Protein AF-A0A919W2H4-F1 (afdb_monomer_lite)

Secondary structure (DSSP, 8-state):
-PPP-------PPEE-S--TTHHHH-SS--GGGHHHHHHHHHHHHHS-SSEE-----B---TT-TTPPPPB-TTSPBPP--TTSSSB--GGGSHHHHHHHHHHHHTTT-----S---S---------PPPPPPPP-

Sequence (136 aa):
MTYSRRAVLAASDLVAFTVHDLKRDATTLRFLGGSRYTLANYFLLAYPYGQPLVYDGFVFPTANTGQSPPADAGGFVTDTNCTNGAWQCITQSTGVKGMVGWHNATAAVTTVSDFTATSSVTSRPSAAGPPRPPSR

Foldseek 3Di:
DDDDPDPPDDQQDEDEQDDLVRQLVVPGDDLVNPVVNLVVLLCLLQAQGGHYDDDWFFDDDNVCSVDDQPADPVRHHDDDDPPPRGISCSCVDPSSVVSNVVSVVCVVPRDDPPDDDPDDPPPPPDPPPPDDDDDD

Radius of gyration: 21.82 Å; chains: 1; bounding box: 72×53×56 Å

Organism: NCBI:txid571911

Structure (mmCIF, N/CA/C/O backbone):
data_AF-A0A919W2H4-F1
#
_entry.id   AF-A0A919W2H4-F1
#
loop_
_atom_site.group_PDB
_atom_site.id
_atom_site.type_symbol
_atom_site.label_atom_id
_atom_site.label_alt_id
_atom_site.label_comp_id
_atom_site.label_asym_id
_atom_site.label_entity_id
_atom_site.label_seq_id
_atom_site.pdbx_PDB_ins_code
_atom_site.Cartn_x
_atom_site.Cartn_y
_atom_site.Cartn_z
_atom_site.occupancy
_atom_site.B_iso_or_equiv
_atom_site.auth_seq_id
_atom_site.auth_comp_id
_atom_site.auth_asym_id
_atom_site.auth_atom_id
_atom_site.pdbx_PDB_model_num
ATOM 1 N N . MET A 1 1 ? -37.407 27.474 6.548 1.00 34.62 1 MET A N 1
ATOM 2 C CA . MET A 1 1 ? -36.459 27.058 5.492 1.00 34.62 1 MET A CA 1
ATOM 3 C C . MET A 1 1 ? -35.107 26.881 6.170 1.00 34.62 1 MET A C 1
ATOM 5 O O . MET A 1 1 ? -34.421 27.860 6.421 1.00 34.62 1 MET A O 1
ATOM 9 N N . THR A 1 2 ? -34.802 25.665 6.622 1.00 33.88 2 THR A N 1
ATOM 10 C CA . THR A 1 2 ? -33.631 25.384 7.471 1.00 33.88 2 THR A CA 1
ATOM 11 C C . THR A 1 2 ? -32.557 24.756 6.599 1.00 33.88 2 THR A C 1
ATOM 13 O O . THR A 1 2 ? -32.784 23.704 6.006 1.00 33.88 2 THR A O 1
ATOM 16 N N . TYR A 1 3 ? -31.414 25.424 6.466 1.00 31.61 3 TYR A N 1
ATOM 17 C CA . TYR A 1 3 ? -30.310 24.930 5.652 1.00 31.61 3 TYR A CA 1
ATOM 18 C C . TYR A 1 3 ? -29.635 23.762 6.378 1.00 31.61 3 TYR A C 1
ATOM 20 O O . TYR A 1 3 ? -29.102 23.920 7.478 1.00 31.61 3 TYR A O 1
ATOM 28 N N . SER A 1 4 ? -29.694 22.580 5.765 1.00 53.69 4 SER A N 1
ATOM 29 C CA . SER A 1 4 ? -28.982 21.387 6.209 1.00 53.69 4 SER A CA 1
ATOM 30 C C . SER A 1 4 ? -27.487 21.686 6.224 1.00 53.69 4 SER A C 1
ATOM 32 O O . SER A 1 4 ? -26.892 21.962 5.179 1.00 53.69 4 SER A O 1
ATOM 34 N N . ARG A 1 5 ? -26.864 21.638 7.406 1.00 50.03 5 ARG A N 1
ATOM 35 C CA . ARG A 1 5 ? -25.406 21.635 7.511 1.00 50.03 5 ARG A CA 1
ATOM 36 C C . ARG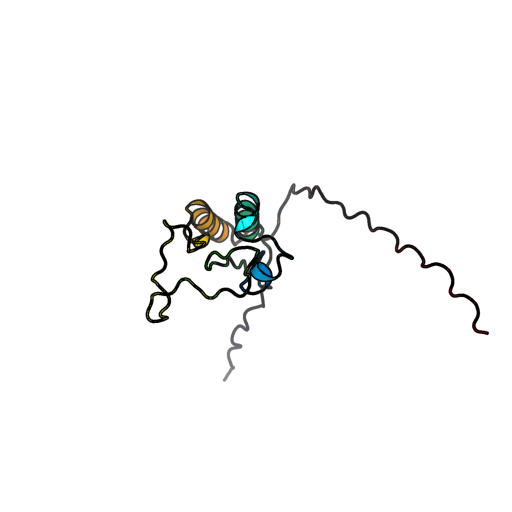 A 1 5 ? -24.919 20.374 6.808 1.00 50.03 5 ARG A C 1
ATOM 38 O O . ARG A 1 5 ? -25.097 19.270 7.311 1.00 50.03 5 ARG A O 1
ATOM 45 N N . ARG A 1 6 ? -24.341 20.548 5.617 1.00 51.19 6 ARG A N 1
ATOM 46 C CA . ARG A 1 6 ? -23.475 19.540 5.007 1.00 51.19 6 ARG A CA 1
ATOM 47 C C . ARG A 1 6 ? -22.472 19.123 6.074 1.00 51.19 6 ARG A C 1
ATOM 49 O O . ARG A 1 6 ? -21.797 19.983 6.637 1.00 51.19 6 ARG A O 1
ATOM 56 N N . ALA A 1 7 ? -22.421 17.827 6.357 1.00 38.38 7 ALA A N 1
ATOM 57 C CA . ALA A 1 7 ? -21.343 17.229 7.113 1.00 38.38 7 ALA A CA 1
ATOM 58 C C . ALA A 1 7 ? -20.029 17.619 6.425 1.00 38.38 7 ALA A C 1
ATOM 60 O O . ALA A 1 7 ? -19.693 17.107 5.360 1.00 38.38 7 ALA A O 1
ATOM 61 N N . VAL A 1 8 ? -19.321 18.589 7.000 1.00 38.25 8 VAL A N 1
ATOM 62 C CA . VAL A 1 8 ? -17.8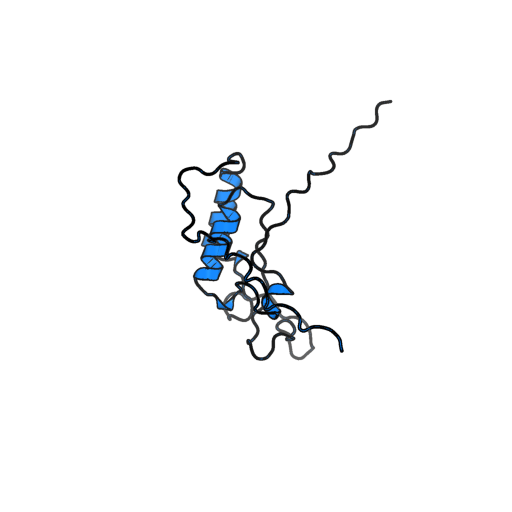88 18.708 6.776 1.00 38.25 8 VAL A CA 1
ATOM 63 C C . VAL A 1 8 ? -17.333 17.487 7.487 1.00 38.25 8 VAL A C 1
ATOM 65 O O . VAL A 1 8 ? -17.420 17.399 8.710 1.00 38.25 8 VAL A O 1
ATOM 68 N N . LEU A 1 9 ? -16.917 16.495 6.698 1.00 35.91 9 LEU A N 1
ATOM 69 C CA . LEU A 1 9 ? -16.203 15.317 7.174 1.00 35.91 9 LEU A CA 1
ATOM 70 C C . LEU A 1 9 ? -15.152 15.804 8.174 1.00 35.91 9 LEU A C 1
ATOM 72 O O . LEU A 1 9 ? -14.331 16.655 7.826 1.00 35.91 9 LEU A O 1
ATOM 76 N N . ALA A 1 10 ? -15.225 15.337 9.421 1.00 40.75 10 ALA A N 1
ATOM 77 C CA . ALA A 1 10 ? -14.136 15.553 10.358 1.00 40.75 10 ALA A CA 1
ATOM 78 C C . ALA A 1 10 ? -12.870 15.041 9.665 1.00 40.75 10 ALA A C 1
ATOM 80 O O . ALA A 1 10 ? -12.865 13.911 9.177 1.00 40.75 10 ALA A O 1
ATOM 81 N N . ALA 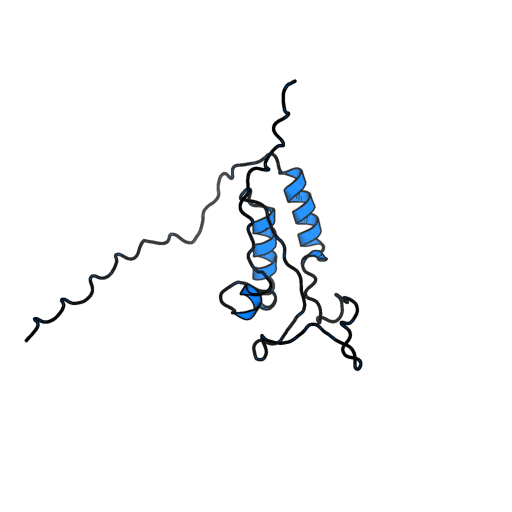A 1 11 ? -11.847 15.887 9.540 1.00 47.72 11 ALA A N 1
ATOM 82 C CA . ALA A 1 11 ? -10.569 15.453 9.011 1.00 47.72 11 ALA A CA 1
ATOM 83 C C . ALA A 1 11 ? -10.014 14.412 9.986 1.00 47.72 11 ALA A C 1
ATOM 85 O O . ALA A 1 11 ? -9.471 14.747 11.034 1.00 47.72 11 ALA A O 1
ATOM 86 N N . SER A 1 12 ? -10.218 13.135 9.688 1.00 62.75 12 SER A N 1
ATOM 87 C CA . SER A 1 12 ? -9.308 12.114 10.168 1.00 62.75 12 SER A CA 1
ATOM 88 C C . SER A 1 12 ? -7.976 12.431 9.500 1.00 62.75 12 SER A C 1
ATOM 90 O O . SER A 1 12 ? -7.909 12.458 8.271 1.00 62.75 12 SER A O 1
ATOM 92 N N . ASP A 1 13 ? -6.947 12.750 10.283 1.00 83.38 13 ASP A N 1
ATOM 93 C CA . ASP A 1 13 ? -5.609 12.979 9.739 1.00 83.38 13 ASP A CA 1
ATOM 94 C C . ASP A 1 13 ? -5.220 11.786 8.855 1.00 83.38 13 ASP A C 1
ATOM 96 O O . ASP A 1 13 ? -5.358 10.629 9.262 1.00 83.38 13 ASP A O 1
ATOM 100 N N . LEU A 1 14 ? -4.790 12.053 7.620 1.00 86.31 14 LEU A N 1
ATOM 101 C CA . LEU A 1 14 ? -4.321 11.018 6.703 1.00 86.31 14 LEU A CA 1
ATOM 102 C C . LEU A 1 14 ? -2.971 10.498 7.200 1.00 86.31 14 LEU A C 1
ATOM 104 O O . LEU A 1 14 ? -2.030 11.273 7.367 1.00 86.31 14 LEU A O 1
ATOM 108 N N . VAL A 1 15 ? -2.855 9.188 7.397 1.00 90.62 15 VAL A N 1
ATOM 109 C CA . VAL A 1 15 ? -1.644 8.558 7.932 1.00 90.62 15 VAL A CA 1
ATOM 110 C C . VAL A 1 15 ? -1.057 7.618 6.891 1.00 90.62 15 VAL A C 1
ATOM 112 O O . VAL A 1 15 ? -1.738 6.735 6.373 1.00 90.62 15 VAL A O 1
ATOM 115 N N . ALA A 1 16 ? 0.229 7.791 6.591 1.00 90.12 16 ALA A N 1
ATOM 116 C CA . ALA A 1 16 ? 0.965 6.952 5.655 1.00 90.12 16 ALA A CA 1
ATOM 117 C C . ALA A 1 16 ? 2.408 6.761 6.131 1.00 90.12 16 ALA A C 1
ATOM 119 O O . ALA A 1 16 ? 3.037 7.699 6.617 1.00 90.12 16 ALA A O 1
ATOM 120 N N . PHE A 1 17 ? 2.969 5.568 5.923 1.00 87.75 17 PHE A N 1
ATOM 121 C CA . PHE A 1 17 ? 4.407 5.336 6.120 1.00 87.75 17 PHE A CA 1
ATOM 122 C C . PHE A 1 17 ? 5.251 5.786 4.927 1.00 87.75 17 PHE A C 1
ATOM 124 O O . PHE A 1 17 ? 6.446 6.033 5.067 1.00 87.75 17 PHE A O 1
ATOM 131 N N . THR A 1 18 ? 4.642 5.863 3.744 1.00 88.88 18 THR A N 1
ATOM 132 C CA . THR A 1 18 ? 5.315 6.281 2.521 1.00 88.88 18 THR A CA 1
ATOM 133 C C . THR A 1 18 ? 4.323 6.919 1.560 1.00 88.88 18 THR A C 1
ATOM 135 O O . THR A 1 18 ? 3.152 6.547 1.527 1.00 88.88 18 THR A O 1
ATOM 138 N N . VAL A 1 19 ? 4.817 7.853 0.755 1.00 89.88 19 VAL A N 1
ATOM 139 C CA . VAL A 1 19 ? 4.126 8.454 -0.392 1.00 89.88 19 VAL A CA 1
ATOM 140 C C . VAL A 1 19 ? 5.140 8.651 -1.519 1.00 89.88 19 VAL A C 1
ATOM 142 O O . VAL A 1 19 ? 6.314 8.301 -1.373 1.00 89.88 19 VAL A O 1
ATOM 145 N N . HIS A 1 20 ? 4.703 9.228 -2.639 1.00 90.12 20 HIS A N 1
ATOM 146 C CA . HIS A 1 20 ? 5.538 9.486 -3.810 1.00 90.12 20 HIS A CA 1
ATOM 147 C C . HIS A 1 20 ? 6.869 10.190 -3.488 1.00 90.12 20 HIS A C 1
ATOM 149 O O . HIS A 1 20 ? 7.907 9.787 -4.015 1.00 90.12 20 HIS A O 1
ATOM 155 N N . ASP A 1 21 ? 6.859 11.199 -2.623 1.00 88.12 21 ASP A N 1
ATOM 156 C CA . ASP A 1 21 ? 8.062 11.985 -2.326 1.00 88.12 21 ASP A CA 1
ATOM 157 C C . ASP A 1 21 ? 8.903 11.311 -1.233 1.00 88.12 21 ASP A C 1
ATOM 159 O O . ASP A 1 21 ? 10.086 11.036 -1.428 1.00 88.12 21 ASP A O 1
ATOM 163 N N . LEU A 1 22 ? 8.257 10.863 -0.149 1.00 86.75 22 LEU A N 1
ATOM 164 C CA . LEU A 1 22 ? 8.924 10.188 0.972 1.00 86.75 22 LEU A CA 1
ATOM 165 C C . LEU A 1 22 ? 9.691 8.918 0.560 1.00 86.75 22 LEU A C 1
ATOM 167 O O . LEU A 1 22 ? 10.734 8.607 1.143 1.00 86.75 22 LEU A O 1
ATOM 171 N N . LYS A 1 23 ? 9.219 8.181 -0.459 1.00 80.81 23 LYS A N 1
ATOM 172 C CA . LYS A 1 23 ? 9.935 6.999 -0.973 1.00 80.81 23 LYS A CA 1
ATOM 173 C C . LYS A 1 23 ? 11.219 7.352 -1.732 1.00 80.81 23 LYS A C 1
ATOM 175 O O . LYS A 1 23 ? 12.054 6.466 -1.914 1.00 80.81 23 LYS A O 1
ATOM 180 N N . ARG A 1 24 ? 11.369 8.590 -2.210 1.00 86.88 24 ARG A N 1
ATOM 181 C CA . ARG A 1 24 ? 12.549 9.057 -2.956 1.00 86.88 24 ARG A CA 1
ATOM 182 C C . ARG A 1 24 ? 13.615 9.626 -2.042 1.00 86.88 24 ARG A C 1
ATOM 184 O O . ARG A 1 24 ? 14.785 9.328 -2.248 1.00 86.88 24 ARG A O 1
ATOM 191 N N . ASP A 1 25 ? 13.201 10.329 -0.997 1.00 83.06 25 ASP A N 1
ATOM 192 C CA . ASP A 1 25 ? 14.122 10.970 -0.054 1.00 83.06 25 ASP A CA 1
ATOM 193 C C . ASP A 1 25 ? 14.814 9.969 0.886 1.00 83.06 25 ASP A C 1
ATOM 195 O O . ASP A 1 25 ? 15.737 10.328 1.611 1.00 83.06 25 ASP A O 1
ATOM 199 N N . ALA A 1 26 ? 14.376 8.701 0.883 1.00 71.38 26 ALA A N 1
ATOM 200 C CA . ALA A 1 26 ? 14.899 7.603 1.708 1.00 71.38 26 ALA A CA 1
ATOM 201 C C . ALA A 1 26 ? 14.909 7.880 3.228 1.00 71.38 26 ALA A C 1
ATOM 203 O O . ALA A 1 26 ? 15.495 7.122 3.998 1.00 71.38 26 ALA A O 1
ATOM 204 N N . THR A 1 27 ? 14.210 8.925 3.665 1.00 70.62 27 THR A N 1
ATOM 205 C CA . THR A 1 27 ? 14.025 9.337 5.063 1.00 70.62 27 THR A CA 1
ATOM 206 C C . THR A 1 27 ? 12.951 8.515 5.777 1.00 70.62 27 THR A C 1
ATOM 208 O O . THR A 1 27 ? 12.794 8.615 6.992 1.00 70.62 27 THR A O 1
ATOM 211 N N . THR A 1 28 ? 12.223 7.676 5.035 1.00 71.50 28 THR A N 1
ATOM 212 C CA . THR A 1 28 ? 11.126 6.838 5.529 1.00 71.50 28 THR A CA 1
ATOM 213 C C . THR A 1 28 ? 11.247 5.394 5.049 1.00 71.50 28 THR A C 1
ATOM 215 O O . THR A 1 28 ? 11.999 5.064 4.125 1.00 71.50 28 THR A O 1
ATOM 218 N N . LEU A 1 29 ? 10.487 4.506 5.688 1.00 77.31 29 LEU A N 1
ATOM 219 C CA . LEU A 1 29 ? 10.362 3.117 5.270 1.00 77.31 29 LEU A CA 1
ATOM 220 C C . LEU A 1 29 ? 9.675 3.046 3.893 1.00 77.31 29 LEU A C 1
ATOM 222 O O . LEU A 1 29 ? 8.568 3.548 3.718 1.00 77.31 29 LEU A O 1
ATOM 226 N N . ARG A 1 30 ? 10.310 2.392 2.915 1.00 74.12 30 ARG A N 1
ATOM 227 C CA . ARG A 1 30 ? 9.816 2.278 1.527 1.00 74.12 30 ARG A CA 1
ATOM 228 C C . ARG A 1 30 ? 9.871 0.842 1.011 1.00 74.12 30 ARG A C 1
ATOM 230 O O . ARG A 1 30 ? 10.339 -0.037 1.726 1.00 74.12 30 ARG A O 1
ATOM 237 N N . PHE A 1 31 ? 9.470 0.618 -0.242 1.00 70.56 31 PHE A N 1
ATOM 238 C CA . PHE A 1 31 ? 9.403 -0.705 -0.889 1.00 70.56 31 PHE A CA 1
ATOM 239 C C . PHE A 1 31 ? 10.676 -1.568 -0.765 1.00 70.56 31 PHE A C 1
ATOM 241 O O . PHE A 1 31 ? 10.579 -2.789 -0.726 1.00 70.56 31 PHE A O 1
ATOM 248 N N . LEU A 1 32 ? 11.865 -0.965 -0.624 1.00 71.44 32 LEU A N 1
ATOM 249 C CA . LEU A 1 32 ? 13.118 -1.701 -0.383 1.00 71.44 32 LEU A CA 1
ATOM 250 C C . LEU A 1 32 ? 13.278 -2.248 1.048 1.00 71.44 32 LEU A C 1
ATOM 252 O O . LEU A 1 32 ? 14.190 -3.023 1.311 1.00 71.44 32 LEU A O 1
ATOM 256 N N . GLY A 1 33 ? 12.410 -1.863 1.982 1.00 71.94 33 GLY A N 1
ATOM 257 C CA . GLY A 1 33 ? 12.421 -2.319 3.374 1.00 71.94 33 GLY A CA 1
ATOM 258 C C . GLY A 1 33 ? 11.877 -3.738 3.585 1.00 71.94 33 GLY A C 1
ATOM 259 O O . GLY A 1 33 ? 11.804 -4.184 4.731 1.00 71.94 33 GLY A O 1
ATOM 260 N N . GLY A 1 34 ? 11.468 -4.437 2.519 1.00 85.44 34 GLY A N 1
ATOM 261 C CA . GLY A 1 34 ? 11.048 -5.840 2.555 1.00 85.44 34 GLY A CA 1
ATOM 262 C C . GLY A 1 34 ? 9.937 -6.125 3.571 1.00 85.44 34 GLY A C 1
ATOM 263 O O . GLY A 1 34 ? 8.894 -5.464 3.589 1.00 85.44 34 GLY A O 1
ATOM 264 N N . SER A 1 35 ? 10.162 -7.105 4.452 1.00 89.31 35 SER A N 1
ATOM 265 C CA . SER A 1 35 ? 9.182 -7.515 5.470 1.00 89.31 35 SER A CA 1
ATOM 266 C C . SER A 1 35 ? 8.809 -6.390 6.438 1.00 89.31 35 SER A C 1
ATOM 268 O O . SER A 1 35 ? 7.650 -6.298 6.835 1.00 89.31 35 SER A O 1
ATOM 270 N N . ARG A 1 36 ? 9.738 -5.478 6.764 1.00 89.12 36 ARG A N 1
ATOM 271 C CA . ARG A 1 36 ? 9.440 -4.319 7.623 1.00 89.12 36 ARG A CA 1
ATOM 272 C C . ARG A 1 36 ? 8.419 -3.399 6.971 1.00 89.12 36 ARG A C 1
ATOM 274 O O . ARG A 1 36 ? 7.491 -2.959 7.637 1.00 89.12 36 ARG A O 1
ATOM 281 N N . TYR A 1 37 ? 8.568 -3.142 5.671 1.00 89.88 37 TYR A N 1
ATOM 282 C CA . TYR A 1 37 ? 7.625 -2.322 4.911 1.00 89.88 37 TYR A CA 1
ATOM 283 C C . TYR A 1 37 ? 6.227 -2.951 4.879 1.00 89.88 37 TYR A C 1
ATOM 285 O O . TYR A 1 37 ? 5.227 -2.261 5.066 1.00 89.88 37 TYR A O 1
ATOM 293 N N . THR A 1 38 ? 6.162 -4.274 4.743 1.00 92.88 38 THR A N 1
ATOM 294 C CA . THR A 1 38 ? 4.899 -5.021 4.811 1.00 92.88 38 THR A CA 1
ATOM 295 C C . THR A 1 38 ? 4.248 -4.900 6.193 1.00 92.88 38 THR A C 1
ATOM 297 O O . THR A 1 38 ? 3.091 -4.500 6.294 1.00 92.88 38 THR A O 1
ATOM 300 N N . LEU A 1 39 ? 5.003 -5.164 7.264 1.00 93.19 39 LEU A N 1
ATOM 301 C CA . LEU A 1 39 ? 4.505 -5.083 8.641 1.00 93.19 39 LEU A CA 1
ATOM 302 C C . LEU A 1 39 ? 4.052 -3.674 9.027 1.00 93.19 39 LEU A C 1
ATOM 304 O O . LEU A 1 39 ? 3.042 -3.534 9.708 1.00 93.19 39 LEU A O 1
ATOM 308 N N . ALA A 1 40 ? 4.751 -2.634 8.570 1.00 92.62 40 ALA A N 1
ATOM 309 C CA . ALA A 1 40 ? 4.333 -1.258 8.807 1.00 92.62 40 ALA A CA 1
ATOM 310 C C . ALA A 1 40 ? 2.965 -0.973 8.171 1.00 92.62 40 ALA A C 1
ATOM 312 O O . ALA A 1 40 ? 2.092 -0.427 8.832 1.00 92.62 40 ALA A O 1
ATOM 313 N N . ASN A 1 41 ? 2.725 -1.410 6.930 1.00 95.06 41 ASN A N 1
ATOM 314 C CA . ASN A 1 41 ? 1.409 -1.254 6.301 1.00 95.06 41 ASN A CA 1
ATOM 315 C C . ASN A 1 41 ? 0.319 -2.085 6.997 1.00 95.06 41 ASN A C 1
ATOM 317 O O . ASN A 1 41 ? -0.821 -1.638 7.087 1.00 95.06 41 ASN A O 1
ATOM 321 N N . TYR A 1 42 ? 0.646 -3.263 7.534 1.00 96.25 42 TYR A N 1
ATOM 322 C CA . TYR A 1 42 ? -0.314 -4.022 8.344 1.00 96.25 42 TYR A CA 1
ATOM 323 C C . TYR A 1 42 ? -0.649 -3.285 9.637 1.00 96.25 42 TYR A C 1
ATOM 325 O O . TYR A 1 42 ? -1.820 -3.153 9.975 1.00 96.25 42 TYR A O 1
ATOM 333 N N . PHE A 1 43 ? 0.358 -2.751 10.329 1.00 93.88 43 PHE A N 1
ATOM 334 C CA . PHE A 1 43 ? 0.149 -1.956 11.534 1.00 93.88 43 PHE A CA 1
ATOM 335 C C . PHE A 1 43 ? -0.665 -0.688 11.248 1.00 93.88 43 PHE A C 1
ATOM 337 O O . PHE A 1 43 ? -1.579 -0.381 12.005 1.00 93.88 43 PHE A O 1
ATOM 344 N N . LEU A 1 44 ? -0.397 -0.006 10.127 1.00 94.69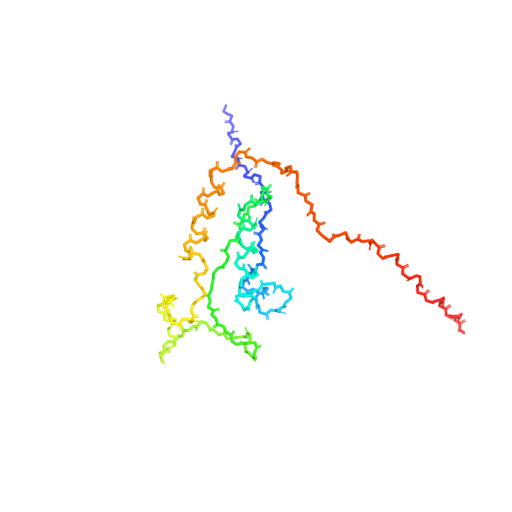 44 LEU A N 1
ATOM 345 C CA . LEU A 1 44 ? -1.168 1.153 9.666 1.00 94.69 44 LEU A CA 1
ATOM 346 C C . LEU A 1 44 ? -2.662 0.838 9.537 1.00 94.69 44 LEU A C 1
ATOM 348 O O . LEU A 1 44 ? -3.495 1.648 9.917 1.00 94.69 44 LEU A O 1
ATOM 352 N N . LEU A 1 45 ? -2.994 -0.335 8.993 1.00 96.44 45 LEU A N 1
ATOM 353 C CA . LEU A 1 45 ? -4.377 -0.778 8.815 1.00 96.44 45 LEU A CA 1
ATOM 354 C C . LEU A 1 45 ? -5.008 -1.285 10.121 1.00 96.44 45 LEU A C 1
ATOM 356 O O . LEU A 1 45 ? -6.214 -1.149 10.309 1.00 96.44 45 LEU A O 1
ATOM 360 N N . ALA A 1 46 ? -4.214 -1.875 11.015 1.00 94.75 46 ALA A N 1
ATOM 361 C CA . ALA A 1 46 ? -4.694 -2.453 12.268 1.00 94.75 46 ALA A CA 1
ATOM 362 C C . ALA A 1 46 ? -4.939 -1.413 13.369 1.00 94.75 46 ALA A C 1
ATOM 364 O O . ALA A 1 46 ? -5.823 -1.603 14.202 1.00 94.75 46 ALA A O 1
ATOM 365 N N . TYR A 1 47 ? -4.118 -0.362 13.424 1.00 92.50 47 TYR A N 1
ATOM 366 C CA . TYR A 1 47 ? -4.133 0.584 14.531 1.00 92.50 47 TYR A CA 1
ATOM 367 C C . TYR A 1 47 ? -5.232 1.644 14.332 1.00 92.50 47 TYR A C 1
ATOM 369 O O . TYR A 1 47 ? -5.288 2.259 13.266 1.00 92.50 47 TYR A O 1
ATOM 377 N N . PRO A 1 48 ? -6.097 1.899 15.331 1.00 92.12 48 PRO A N 1
ATOM 378 C CA . PRO A 1 48 ? -7.255 2.778 15.184 1.00 92.12 48 PRO A CA 1
ATOM 379 C C . PRO A 1 48 ? -6.870 4.261 15.317 1.00 92.12 48 PRO A C 1
ATOM 381 O O . PRO A 1 48 ? -7.283 4.950 16.249 1.00 92.12 48 PRO A O 1
ATOM 384 N N . TYR A 1 49 ? -6.040 4.756 14.397 1.00 88.56 49 TYR A N 1
ATOM 385 C CA . TYR A 1 49 ? -5.580 6.143 14.367 1.00 88.56 49 TYR A CA 1
ATOM 386 C C . TYR A 1 49 ? -5.598 6.719 12.947 1.00 88.56 49 TYR A C 1
ATOM 388 O O . TYR A 1 49 ? -4.907 6.223 12.057 1.00 88.56 49 TYR A O 1
ATOM 396 N N . GLY A 1 50 ? -6.341 7.814 12.769 1.00 89.44 50 GLY A N 1
ATOM 397 C CA . GLY A 1 50 ? -6.433 8.535 11.499 1.00 89.44 50 GLY A CA 1
ATOM 398 C C . GLY A 1 50 ? -7.054 7.717 10.363 1.00 89.44 50 GLY A C 1
ATOM 399 O O . GLY A 1 50 ? -7.667 6.672 10.578 1.00 89.44 50 GLY A O 1
ATOM 400 N N . GLN A 1 51 ? -6.909 8.219 9.137 1.00 91.25 51 GLN A N 1
ATOM 401 C CA . GLN A 1 51 ? -7.309 7.513 7.922 1.00 91.25 51 GLN A CA 1
ATOM 402 C C . GLN A 1 51 ? -6.072 6.875 7.271 1.00 91.25 51 GLN A C 1
ATOM 404 O O . GLN A 1 51 ? -5.180 7.609 6.835 1.00 91.25 51 GLN A O 1
ATOM 409 N N . PRO A 1 52 ? -5.983 5.537 7.172 1.00 94.25 52 PRO A N 1
ATOM 410 C CA . PRO A 1 52 ? -4.806 4.889 6.611 1.00 94.25 52 PRO A CA 1
ATOM 411 C C . PRO A 1 52 ? -4.728 5.070 5.088 1.00 94.25 52 PRO A C 1
ATOM 413 O O . PRO A 1 52 ? -5.677 4.777 4.360 1.00 94.25 52 PRO A O 1
ATOM 416 N N . LEU A 1 53 ? -3.562 5.487 4.594 1.00 93.69 53 LEU A N 1
ATOM 417 C CA . LEU A 1 53 ? -3.203 5.487 3.177 1.00 93.69 53 LEU A CA 1
ATOM 418 C C . LEU A 1 53 ? -2.136 4.425 2.909 1.00 93.69 53 LEU A C 1
ATOM 420 O O . LEU A 1 53 ? -0.969 4.582 3.274 1.00 93.69 53 LEU A O 1
ATOM 424 N N . VAL A 1 54 ? -2.524 3.376 2.186 1.00 94.44 54 VAL A N 1
ATOM 425 C CA . VAL A 1 54 ? -1.576 2.422 1.604 1.00 94.44 54 VAL A CA 1
ATOM 426 C C . VAL A 1 54 ? -1.191 2.916 0.215 1.00 94.44 54 VAL A C 1
ATOM 428 O O . VAL A 1 54 ? -2.022 2.969 -0.689 1.00 94.44 54 VAL A O 1
ATOM 431 N N . TYR A 1 55 ? 0.072 3.300 0.051 1.00 92.75 55 TYR A N 1
ATOM 432 C CA . TYR A 1 55 ? 0.583 3.848 -1.201 1.00 92.75 55 TYR A CA 1
ATOM 433 C C . TYR A 1 55 ? 1.210 2.764 -2.084 1.00 92.75 55 TYR A C 1
ATOM 435 O O . TYR A 1 55 ? 2.018 1.962 -1.612 1.00 92.75 55 TYR A O 1
ATOM 443 N N . ASP A 1 56 ? 0.900 2.814 -3.381 1.00 92.12 56 ASP A N 1
ATOM 444 C CA . ASP A 1 56 ? 1.516 1.983 -4.411 1.00 92.12 56 ASP A CA 1
ATOM 445 C C . ASP A 1 56 ? 2.156 2.818 -5.521 1.00 92.12 56 ASP A C 1
ATOM 447 O O . ASP A 1 56 ? 1.745 3.938 -5.824 1.00 92.12 56 ASP A O 1
ATOM 451 N N . GLY A 1 57 ? 3.184 2.255 -6.149 1.00 92.12 57 GLY A N 1
ATOM 452 C CA . GLY A 1 57 ? 3.857 2.877 -7.281 1.00 92.12 57 GLY A CA 1
ATOM 453 C C . GLY A 1 57 ? 4.787 1.909 -7.997 1.00 92.12 57 GLY A C 1
ATOM 454 O O . GLY A 1 57 ? 4.576 0.700 -7.988 1.00 92.12 57 GLY A O 1
ATOM 455 N N . PHE A 1 58 ? 5.831 2.448 -8.615 1.00 93.88 58 PHE A N 1
ATOM 456 C CA . PHE A 1 58 ? 6.852 1.673 -9.313 1.00 93.88 58 PHE A CA 1
ATOM 457 C C . PHE A 1 58 ? 8.164 1.609 -8.527 1.00 93.88 58 PHE A C 1
ATOM 459 O O . PHE A 1 58 ? 8.435 2.446 -7.655 1.00 93.88 58 PHE A O 1
ATOM 466 N N . VAL A 1 59 ? 8.961 0.598 -8.857 1.00 92.50 59 VAL A N 1
ATOM 467 C CA . VAL A 1 59 ? 10.278 0.315 -8.290 1.00 92.50 59 VAL A CA 1
ATOM 468 C C . VAL A 1 59 ? 11.340 1.094 -9.063 1.00 92.50 59 VAL A C 1
ATOM 470 O O . VAL A 1 59 ? 11.317 1.150 -10.288 1.00 92.50 59 VAL A O 1
ATOM 473 N N . PHE A 1 60 ? 12.286 1.686 -8.339 1.00 91.31 60 PHE A N 1
ATOM 474 C CA . PHE A 1 60 ? 13.443 2.392 -8.896 1.00 91.31 60 PHE A CA 1
ATOM 475 C C . PHE A 1 60 ? 14.680 2.142 -8.018 1.00 91.31 60 PHE A C 1
ATOM 477 O O . PHE A 1 60 ? 14.543 1.904 -6.806 1.00 91.31 60 PHE A O 1
ATOM 484 N N . PRO A 1 61 ? 15.898 2.173 -8.588 1.00 87.94 61 PRO A N 1
ATOM 485 C CA . PRO A 1 61 ? 17.115 1.936 -7.830 1.00 87.94 61 PRO A CA 1
ATOM 486 C C . PRO A 1 61 ? 17.439 3.129 -6.922 1.00 87.94 61 PRO A C 1
ATOM 488 O O . PRO A 1 61 ? 17.134 4.279 -7.228 1.00 87.94 61 PRO A O 1
ATOM 491 N N . THR A 1 62 ? 18.124 2.865 -5.808 1.00 85.25 62 THR A N 1
ATOM 492 C CA . THR A 1 62 ? 18.610 3.904 -4.875 1.00 85.25 62 THR A CA 1
ATOM 493 C C . THR A 1 62 ? 19.487 4.949 -5.560 1.00 85.25 62 THR A C 1
ATOM 495 O O . THR A 1 62 ? 19.441 6.114 -5.189 1.00 85.25 62 THR A O 1
ATOM 498 N N . ALA A 1 63 ? 20.262 4.533 -6.564 1.00 87.31 63 ALA A N 1
ATOM 499 C CA . ALA A 1 63 ? 21.146 5.401 -7.330 1.00 87.31 63 ALA A CA 1
ATOM 500 C C . ALA A 1 63 ? 20.402 6.355 -8.285 1.00 87.31 63 ALA A C 1
ATOM 502 O O . ALA A 1 63 ? 21.018 7.279 -8.804 1.00 87.31 63 ALA A O 1
ATOM 503 N N . ASN A 1 64 ? 19.101 6.146 -8.531 1.00 88.06 64 ASN A N 1
ATOM 504 C CA . ASN A 1 64 ? 18.305 6.984 -9.426 1.00 88.06 64 ASN A CA 1
ATOM 505 C C . ASN A 1 64 ? 16.881 7.186 -8.886 1.00 88.06 64 ASN A C 1
ATOM 507 O O . ASN A 1 64 ? 15.913 6.594 -9.362 1.00 88.06 64 ASN A O 1
ATOM 511 N N . THR A 1 65 ? 16.748 8.038 -7.872 1.00 89.75 65 THR A N 1
ATOM 512 C CA . THR A 1 65 ? 15.457 8.336 -7.231 1.00 89.75 65 THR A CA 1
ATOM 513 C C . THR A 1 65 ? 14.551 9.229 -8.086 1.00 89.75 65 THR A C 1
ATOM 515 O O . THR A 1 65 ? 13.337 9.238 -7.888 1.00 89.75 65 THR A O 1
ATOM 518 N N . GLY A 1 66 ? 15.108 9.929 -9.080 1.00 90.06 66 GLY A N 1
ATOM 519 C CA . GLY A 1 66 ? 14.374 10.755 -10.044 1.00 90.06 66 GLY A CA 1
ATOM 520 C C . GLY A 1 66 ? 13.763 9.980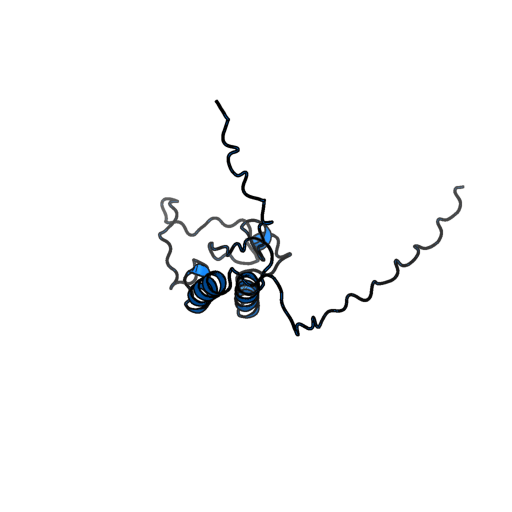 -11.216 1.00 90.06 66 GLY A C 1
ATOM 521 O O . GLY A 1 66 ? 13.229 10.597 -12.134 1.00 90.06 66 GLY A O 1
ATOM 522 N N . GLN A 1 67 ? 13.846 8.645 -11.218 1.00 92.94 67 GLN A N 1
ATOM 523 C CA . GLN A 1 67 ? 13.346 7.837 -12.326 1.00 92.94 67 GLN A CA 1
ATOM 524 C C . GLN A 1 67 ? 11.831 8.019 -12.525 1.00 92.94 67 GLN A C 1
ATOM 526 O O . GLN A 1 67 ? 11.055 8.117 -11.568 1.00 92.94 67 GLN A O 1
ATOM 531 N N . SER A 1 68 ? 11.426 8.057 -13.794 1.00 93.19 68 SER A N 1
ATOM 532 C CA . SER A 1 68 ? 10.022 8.003 -14.213 1.00 93.19 68 SER A CA 1
ATOM 533 C C . SER A 1 68 ? 9.478 6.564 -14.143 1.00 93.19 68 SER A C 1
ATOM 535 O O . SER A 1 68 ? 10.275 5.626 -14.052 1.00 93.19 68 SER A O 1
ATOM 537 N N . PRO A 1 69 ? 8.147 6.358 -14.170 1.00 95.25 69 PRO A N 1
ATOM 538 C CA . PRO A 1 69 ? 7.562 5.020 -14.229 1.00 95.25 69 PRO A CA 1
ATOM 539 C C . PRO A 1 69 ? 8.070 4.191 -15.423 1.00 95.25 69 PRO A C 1
ATOM 541 O O . PRO A 1 69 ? 8.527 4.772 -16.411 1.00 95.25 69 PRO A O 1
ATOM 544 N N . PRO A 1 70 ? 7.951 2.850 -15.373 1.00 95.44 70 PRO A N 1
ATOM 545 C CA . PRO A 1 70 ? 8.261 1.978 -16.503 1.00 95.44 70 PRO A CA 1
ATOM 546 C C . PRO A 1 70 ? 7.512 2.420 -17.766 1.00 95.44 70 PRO A C 1
ATOM 548 O O . PRO A 1 70 ? 6.281 2.483 -17.760 1.00 95.44 70 PRO A O 1
ATOM 551 N N . ALA A 1 71 ? 8.253 2.726 -18.832 1.00 95.62 71 ALA A N 1
ATOM 552 C CA . ALA A 1 71 ? 7.722 3.231 -20.094 1.00 95.62 71 ALA A CA 1
ATOM 553 C C . ALA A 1 71 ? 8.233 2.410 -21.288 1.00 95.62 71 ALA A C 1
ATOM 555 O O . ALA A 1 71 ? 9.311 1.815 -21.220 1.00 95.62 71 ALA A O 1
ATOM 556 N N . ASP A 1 72 ? 7.445 2.357 -22.360 1.00 94.25 72 ASP A N 1
ATOM 557 C CA . ASP A 1 72 ? 7.821 1.720 -23.619 1.00 94.25 72 ASP A CA 1
ATOM 558 C C . ASP A 1 72 ? 8.779 2.595 -24.451 1.00 94.25 72 ASP A C 1
ATOM 560 O O . ASP A 1 72 ? 9.136 3.714 -24.074 1.00 94.25 72 ASP A O 1
ATOM 564 N N . ALA A 1 73 ? 9.212 2.084 -25.608 1.00 95.19 73 ALA A N 1
ATOM 565 C CA . ALA A 1 73 ? 10.114 2.809 -26.506 1.00 95.19 73 ALA A CA 1
ATOM 566 C C . ALA A 1 73 ? 9.502 4.098 -27.093 1.00 95.19 73 ALA A C 1
ATOM 568 O O . ALA A 1 73 ? 10.241 4.960 -27.564 1.00 95.19 73 ALA A O 1
ATOM 569 N N . GLY A 1 74 ? 8.172 4.233 -27.071 1.00 95.62 74 GLY A N 1
ATOM 570 C CA . GLY A 1 74 ? 7.447 5.437 -27.474 1.00 95.62 74 GLY A CA 1
ATOM 571 C C . GLY A 1 74 ? 7.288 6.463 -26.348 1.00 95.62 74 GLY A C 1
ATOM 572 O O . GLY A 1 74 ? 6.794 7.559 -26.601 1.00 95.62 74 GLY A O 1
ATOM 573 N N . GLY A 1 75 ? 7.713 6.137 -25.123 1.00 94.19 75 GLY A N 1
ATOM 574 C CA . GLY A 1 75 ? 7.596 6.999 -23.948 1.00 94.19 75 GLY A CA 1
ATOM 575 C C . GLY A 1 75 ? 6.254 6.895 -23.218 1.00 94.19 75 GLY A C 1
ATOM 576 O O . GLY A 1 75 ? 6.010 7.681 -22.301 1.00 94.19 75 GLY A O 1
ATOM 577 N N . PHE A 1 76 ? 5.389 5.941 -23.573 1.00 96.69 76 PHE A N 1
ATOM 578 C CA . PHE A 1 76 ? 4.141 5.702 -22.849 1.00 96.69 76 PHE A CA 1
ATOM 579 C C . PHE A 1 76 ? 4.391 4.830 -21.625 1.00 96.69 76 PHE A C 1
ATOM 581 O O . PHE A 1 76 ? 5.139 3.857 -21.688 1.00 96.69 76 PHE A O 1
ATOM 588 N N . VAL A 1 77 ? 3.748 5.161 -20.503 1.00 96.38 77 VAL A N 1
ATOM 589 C CA . VAL A 1 77 ? 3.807 4.328 -19.295 1.00 96.38 77 VAL A CA 1
ATOM 590 C C . VAL A 1 77 ? 3.225 2.953 -19.618 1.00 96.38 77 VAL A C 1
ATOM 592 O O . VAL A 1 77 ? 2.102 2.849 -20.103 1.00 96.38 77 VAL A O 1
ATOM 595 N N . THR A 1 78 ? 4.003 1.907 -19.351 1.00 94.88 78 THR A N 1
ATOM 596 C CA . THR A 1 78 ? 3.584 0.517 -19.560 1.00 94.88 78 THR A CA 1
ATOM 597 C C . THR A 1 78 ? 2.444 0.128 -18.625 1.00 94.88 78 THR A C 1
ATOM 599 O O . THR A 1 78 ? 2.296 0.691 -17.536 1.00 94.88 78 THR A O 1
ATOM 602 N N . ASP A 1 79 ? 1.689 -0.899 -19.013 1.00 95.00 79 ASP A N 1
ATOM 603 C CA . ASP A 1 79 ? 0.691 -1.501 -18.136 1.00 95.00 79 ASP A CA 1
ATOM 604 C C . ASP A 1 79 ? 1.300 -1.946 -16.800 1.00 95.00 79 ASP A C 1
ATOM 606 O O . ASP A 1 79 ? 2.440 -2.422 -16.703 1.00 95.00 79 ASP A O 1
ATOM 610 N N . THR A 1 80 ? 0.501 -1.821 -15.740 1.00 94.94 80 THR A N 1
ATOM 611 C CA . THR A 1 80 ? 0.906 -2.287 -14.416 1.00 94.94 80 THR A CA 1
ATOM 612 C C . THR A 1 80 ? 1.012 -3.808 -14.404 1.00 94.94 80 THR A C 1
ATOM 614 O O . THR A 1 80 ? 0.014 -4.519 -14.496 1.00 94.94 80 THR A O 1
ATOM 617 N N . ASN A 1 81 ? 2.233 -4.311 -14.230 1.00 93.94 81 ASN A N 1
ATOM 618 C CA . ASN A 1 81 ? 2.518 -5.731 -14.072 1.00 93.94 81 ASN A CA 1
ATOM 619 C C . ASN A 1 81 ? 3.195 -5.992 -12.719 1.00 93.94 81 ASN A C 1
ATOM 621 O O . ASN A 1 81 ? 4.359 -5.662 -12.511 1.00 93.94 81 ASN A O 1
ATOM 625 N N . CYS A 1 82 ? 2.467 -6.634 -11.808 1.00 93.88 82 CYS A N 1
ATOM 626 C CA . CYS A 1 82 ? 2.943 -6.938 -10.456 1.00 93.88 82 CYS A CA 1
ATOM 627 C C . CYS A 1 82 ? 3.861 -8.168 -10.368 1.00 93.88 82 CYS A C 1
ATOM 629 O O . CYS A 1 82 ? 4.347 -8.493 -9.289 1.00 93.88 82 CYS A O 1
ATOM 631 N N . THR A 1 83 ? 4.078 -8.883 -11.474 1.00 92.69 83 THR A N 1
ATOM 632 C CA . THR A 1 83 ? 4.837 -10.146 -11.494 1.00 92.69 83 THR A CA 1
ATOM 633 C C . THR A 1 83 ? 6.299 -9.968 -11.889 1.00 92.69 83 THR A C 1
ATOM 635 O O . THR A 1 83 ? 7.122 -10.824 -11.584 1.00 92.69 83 THR A O 1
ATOM 638 N N . ASN A 1 84 ? 6.643 -8.852 -12.537 1.00 91.62 84 ASN A N 1
ATOM 639 C CA . ASN A 1 84 ? 7.987 -8.605 -13.068 1.00 91.62 84 ASN A CA 1
ATOM 640 C C . ASN A 1 84 ? 8.866 -7.723 -12.159 1.00 91.62 84 ASN A C 1
ATOM 642 O O . ASN A 1 84 ? 10.004 -7.427 -12.511 1.00 91.62 84 ASN A O 1
ATOM 646 N N . GLY A 1 85 ? 8.340 -7.275 -11.014 1.00 89.81 85 GLY A N 1
ATOM 647 C CA . GLY A 1 85 ? 9.064 -6.439 -10.052 1.00 89.81 85 GLY A CA 1
ATOM 648 C C . GLY A 1 85 ? 9.266 -4.976 -10.467 1.00 89.81 85 GLY A C 1
ATOM 649 O O . GLY A 1 85 ? 9.903 -4.233 -9.724 1.00 89.81 85 GLY A O 1
ATOM 650 N N . ALA A 1 86 ? 8.727 -4.532 -11.607 1.00 93.25 86 ALA A N 1
ATOM 651 C CA . ALA A 1 86 ? 8.767 -3.125 -12.016 1.00 93.25 86 ALA A CA 1
ATOM 652 C C . ALA A 1 86 ? 7.748 -2.271 -11.239 1.00 93.25 86 ALA A C 1
ATOM 654 O O . ALA A 1 86 ? 7.975 -1.087 -10.981 1.00 93.25 86 ALA A O 1
ATOM 655 N N . TRP A 1 87 ? 6.642 -2.889 -10.823 1.00 94.44 87 TRP A N 1
ATOM 656 C CA . TRP A 1 87 ? 5.595 -2.279 -10.011 1.00 94.44 87 TRP A CA 1
ATOM 657 C C . TRP A 1 87 ? 5.607 -2.854 -8.596 1.00 94.44 87 TRP A C 1
ATOM 659 O O . TRP A 1 87 ? 5.784 -4.053 -8.399 1.00 94.44 87 TRP A O 1
ATOM 669 N N . GLN A 1 88 ? 5.428 -1.986 -7.605 1.00 92.69 88 GLN A N 1
ATOM 670 C CA . GLN A 1 88 ? 5.511 -2.333 -6.188 1.00 92.69 88 GLN A CA 1
ATOM 671 C C . GLN A 1 88 ? 4.349 -3.231 -5.739 1.00 92.69 88 GLN A C 1
ATOM 673 O O . GLN A 1 88 ? 4.565 -4.199 -5.014 1.00 92.69 88 GLN A O 1
ATOM 678 N N . CYS A 1 89 ? 3.131 -2.893 -6.167 1.00 94.12 89 CYS A N 1
ATOM 679 C CA . CYS A 1 89 ? 1.904 -3.664 -5.976 1.00 94.12 89 CYS A CA 1
ATOM 680 C C . CYS A 1 89 ? 1.631 -4.174 -4.546 1.00 94.12 89 CYS A C 1
ATOM 682 O O . CYS A 1 89 ? 1.053 -5.252 -4.371 1.00 94.12 89 CYS A O 1
ATOM 684 N N . ILE A 1 90 ? 1.995 -3.420 -3.504 1.00 93.50 90 ILE A N 1
ATOM 685 C CA . ILE A 1 90 ? 1.736 -3.843 -2.124 1.00 93.50 90 ILE A CA 1
ATOM 686 C C . ILE A 1 90 ? 0.231 -3.940 -1.838 1.00 93.50 90 ILE A C 1
ATOM 688 O O . ILE A 1 90 ? -0.190 -4.861 -1.134 1.00 93.50 90 ILE A O 1
ATOM 692 N N . THR A 1 91 ? -0.595 -3.082 -2.447 1.00 94.31 91 THR A N 1
ATOM 693 C CA . THR A 1 91 ? -2.066 -3.136 -2.330 1.00 94.31 91 THR A CA 1
ATOM 694 C C . THR A 1 91 ? -2.655 -4.405 -2.938 1.00 94.31 91 THR A C 1
ATOM 696 O O . THR A 1 91 ? -3.757 -4.818 -2.577 1.00 94.31 91 THR A O 1
ATOM 699 N N . GLN A 1 92 ? -1.921 -5.061 -3.841 1.00 94.56 92 GLN A N 1
ATOM 700 C CA . GLN A 1 92 ? -2.366 -6.292 -4.482 1.00 94.56 92 GLN A CA 1
ATOM 701 C C . GLN A 1 92 ? -2.029 -7.546 -3.681 1.00 94.56 92 GLN A C 1
ATOM 703 O O . GLN A 1 92 ? -2.619 -8.596 -3.951 1.00 94.56 92 GLN A O 1
ATOM 708 N N . SER A 1 93 ? -1.145 -7.434 -2.685 1.00 94.12 93 SER A N 1
ATOM 709 C CA . SER A 1 93 ? -0.764 -8.551 -1.827 1.00 94.12 93 SER A CA 1
ATOM 710 C C . SER A 1 93 ? -1.960 -9.098 -1.042 1.00 94.12 93 SER A C 1
ATOM 712 O O . SER A 1 93 ? -2.809 -8.350 -0.547 1.00 94.12 93 SER A O 1
ATOM 714 N N . THR A 1 94 ? -2.008 -10.423 -0.890 1.00 95.94 94 THR A N 1
ATOM 715 C CA . THR A 1 94 ? -3.057 -11.109 -0.120 1.00 95.94 94 THR A CA 1
ATOM 716 C C . THR A 1 94 ? -3.163 -10.562 1.300 1.00 95.94 94 THR A C 1
ATOM 718 O O . THR A 1 94 ? -4.265 -10.355 1.801 1.00 95.94 94 THR A O 1
ATOM 721 N N . GLY A 1 95 ? -2.026 -10.281 1.941 1.00 95.94 95 GLY A N 1
ATOM 722 C CA . GLY A 1 95 ? -2.017 -9.787 3.310 1.00 95.94 95 GLY A CA 1
ATOM 723 C C . GLY A 1 95 ? -2.553 -8.363 3.448 1.00 95.94 95 GLY A C 1
ATOM 724 O O . GLY A 1 95 ? -3.372 -8.135 4.330 1.00 95.94 95 GLY A O 1
ATOM 725 N N . VAL A 1 96 ? -2.206 -7.421 2.556 1.00 96.75 96 VAL A N 1
ATOM 726 C CA . VAL A 1 96 ? -2.807 -6.071 2.607 1.00 96.75 96 VAL A CA 1
ATOM 727 C C . VAL A 1 96 ? -4.306 -6.123 2.332 1.00 96.75 96 VAL A C 1
ATOM 729 O O . VAL A 1 96 ? -5.067 -5.496 3.062 1.00 96.75 96 VAL A O 1
ATOM 732 N N . LYS A 1 97 ? -4.759 -6.913 1.349 1.00 97.56 97 LYS A N 1
ATOM 733 C CA . LYS A 1 97 ? -6.198 -7.104 1.090 1.00 97.56 97 LYS A CA 1
ATOM 734 C C . LYS A 1 97 ? -6.929 -7.652 2.319 1.00 97.56 97 LYS A C 1
ATOM 736 O O . LYS A 1 97 ? -7.990 -7.144 2.674 1.00 97.56 97 LYS A O 1
ATOM 741 N N . GLY A 1 98 ? -6.338 -8.633 3.002 1.00 98.06 98 GLY A N 1
ATOM 742 C CA . GLY A 1 98 ? -6.856 -9.159 4.265 1.00 98.06 98 GLY A CA 1
ATOM 743 C C . GLY A 1 98 ? -6.907 -8.102 5.371 1.00 98.06 98 GLY A C 1
ATOM 744 O O . GLY A 1 98 ? -7.922 -7.975 6.048 1.00 98.06 98 GLY A O 1
ATOM 745 N N . MET A 1 99 ? -5.857 -7.289 5.507 1.00 98.19 99 MET A N 1
ATOM 746 C CA . MET A 1 99 ? -5.788 -6.223 6.511 1.00 98.19 99 MET A CA 1
ATOM 747 C C . MET A 1 99 ? -6.758 -5.067 6.241 1.00 98.19 99 MET A C 1
ATOM 749 O O . MET A 1 99 ? -7.240 -4.459 7.189 1.00 98.19 99 MET A O 1
ATOM 753 N N . VAL A 1 100 ? -7.110 -4.788 4.982 1.00 97.50 100 VAL A N 1
ATOM 754 C CA . VAL A 1 100 ? -8.221 -3.876 4.651 1.00 97.50 100 VAL A CA 1
ATOM 755 C C . VAL A 1 100 ? -9.552 -4.460 5.135 1.00 97.50 100 VAL A C 1
ATOM 757 O O . VAL A 1 100 ? -10.357 -3.751 5.735 1.00 97.50 100 VAL A O 1
ATOM 760 N N . GLY A 1 101 ? -9.772 -5.762 4.931 1.00 97.56 101 GLY A N 1
ATOM 761 C CA . GLY A 1 101 ? -10.930 -6.464 5.488 1.00 97.56 101 GLY A CA 1
ATOM 762 C C . GLY A 1 101 ? -10.984 -6.381 7.016 1.00 97.56 101 GLY A C 1
ATOM 763 O O . GLY A 1 101 ? -12.033 -6.060 7.571 1.00 97.56 101 GLY A O 1
ATOM 764 N N . TRP A 1 102 ? -9.846 -6.595 7.683 1.00 97.31 102 TRP A N 1
ATOM 765 C CA . TRP A 1 102 ? -9.707 -6.434 9.132 1.00 97.31 102 TRP A CA 1
ATOM 766 C C . TRP A 1 102 ? -10.052 -5.012 9.581 1.00 97.31 102 TRP A C 1
ATOM 768 O O . TRP A 1 102 ? -10.921 -4.852 10.431 1.00 97.31 102 TRP A O 1
ATOM 778 N N . HIS A 1 103 ? -9.435 -3.991 8.974 1.00 96.31 103 HIS A N 1
ATOM 779 C CA . HIS A 1 103 ? -9.674 -2.579 9.285 1.00 96.31 103 HIS A CA 1
ATOM 780 C C . HIS A 1 103 ? -11.167 -2.230 9.242 1.00 96.31 103 HIS A C 1
ATOM 782 O O . HIS A 1 103 ? -11.700 -1.628 10.172 1.00 96.31 103 HIS A O 1
ATOM 788 N N . ASN A 1 104 ? -11.862 -2.677 8.191 1.00 96.25 104 ASN A N 1
ATOM 789 C CA . ASN A 1 104 ? -13.298 -2.460 8.040 1.00 96.25 104 ASN A CA 1
ATOM 790 C C . ASN A 1 104 ? -14.112 -3.198 9.114 1.00 96.25 104 ASN A C 1
ATOM 792 O O . ASN A 1 104 ? -15.066 -2.642 9.653 1.00 96.25 104 ASN A O 1
ATOM 796 N N . ALA A 1 105 ? -13.738 -4.438 9.441 1.00 97.75 105 ALA A N 1
ATOM 797 C CA . ALA A 1 105 ? -14.413 -5.232 10.466 1.00 97.75 105 ALA A CA 1
ATOM 798 C C . ALA A 1 105 ? -14.217 -4.663 11.883 1.00 97.75 105 ALA A C 1
ATOM 800 O O . ALA A 1 105 ? -15.097 -4.808 12.729 1.00 97.75 105 ALA A O 1
ATOM 801 N N . THR A 1 106 ? -13.093 -3.990 12.141 1.00 95.62 106 THR A N 1
ATOM 802 C CA . THR A 1 106 ? -12.763 -3.394 13.442 1.00 95.62 106 THR A CA 1
ATOM 803 C C . THR A 1 106 ? -13.005 -1.887 13.507 1.00 95.62 106 THR A C 1
ATOM 805 O O . THR A 1 106 ? -12.586 -1.261 14.472 1.00 95.62 106 THR A O 1
ATOM 808 N N . ALA A 1 107 ? -13.692 -1.285 12.530 1.00 91.88 107 ALA A N 1
ATOM 809 C CA . ALA A 1 107 ? -13.839 0.172 12.419 1.00 91.88 107 ALA A CA 1
ATOM 810 C C . ALA A 1 107 ? -14.498 0.850 13.641 1.00 91.88 107 ALA A C 1
ATOM 812 O O . ALA A 1 107 ? -14.293 2.037 13.876 1.00 91.88 107 ALA A O 1
ATOM 813 N N . ALA A 1 108 ? -15.284 0.107 14.429 1.00 93.81 108 ALA A N 1
ATOM 814 C CA . ALA A 1 108 ? -15.902 0.607 15.660 1.00 93.81 108 ALA A CA 1
ATOM 815 C C . ALA A 1 108 ? -14.952 0.609 16.878 1.00 93.81 108 ALA A C 1
ATOM 817 O O . ALA A 1 108 ? -15.282 1.189 17.911 1.00 93.81 108 ALA A O 1
ATOM 818 N N . VAL A 1 109 ? -13.794 -0.051 16.785 1.00 92.25 109 VAL A N 1
ATOM 819 C CA . VAL A 1 109 ? -12.793 -0.113 17.854 1.00 92.25 109 VAL A CA 1
ATOM 820 C C . VAL A 1 109 ? -11.895 1.113 17.752 1.00 92.25 109 VAL A C 1
ATOM 822 O O . VAL A 1 109 ? -11.153 1.264 16.789 1.00 92.25 109 VAL A O 1
ATOM 825 N N . THR A 1 110 ? -11.942 1.986 18.756 1.00 89.75 110 THR A N 1
ATOM 826 C CA . THR A 1 110 ? -11.183 3.250 18.769 1.00 89.75 110 THR A CA 1
ATOM 827 C C . THR A 1 110 ? -10.047 3.273 19.791 1.00 89.75 110 THR A C 1
ATOM 829 O O . THR A 1 110 ? -9.374 4.288 19.944 1.00 89.75 110 THR A O 1
ATOM 832 N N . THR A 1 111 ? -9.843 2.185 20.535 1.00 89.62 111 THR A N 1
ATOM 833 C CA . THR A 1 111 ? -8.818 2.075 21.580 1.00 89.62 111 THR A CA 1
ATOM 834 C C . THR A 1 111 ? -8.071 0.751 21.467 1.00 89.62 111 THR A C 1
ATOM 836 O O . THR A 1 111 ? -8.611 -0.249 20.998 1.00 89.62 111 THR A O 1
ATOM 839 N N . VAL A 1 112 ? -6.811 0.749 21.901 1.00 88.81 112 VAL A N 1
ATOM 840 C CA . VAL A 1 112 ? -5.961 -0.445 21.972 1.00 88.81 112 VAL A CA 1
ATOM 841 C C . VAL A 1 112 ? -5.564 -0.652 23.428 1.00 88.81 112 VAL A C 1
ATOM 843 O O . VAL A 1 112 ? -5.076 0.283 24.064 1.00 88.81 112 VAL A O 1
ATOM 846 N N . SER A 1 113 ? -5.770 -1.858 23.955 1.00 89.44 113 SER A N 1
ATOM 847 C CA . SER A 1 113 ? -5.253 -2.276 25.261 1.00 89.44 113 SER A CA 1
ATOM 848 C C . SER A 1 113 ? -3.989 -3.123 25.098 1.00 89.44 113 SER A C 1
ATOM 850 O O . SER A 1 113 ? -3.703 -3.624 24.012 1.00 89.44 113 SER A O 1
ATOM 852 N N . ASP A 1 114 ? -3.213 -3.252 26.178 1.00 85.75 114 ASP A N 1
ATOM 853 C CA . ASP A 1 114 ? -2.087 -4.197 26.284 1.00 85.75 114 ASP A CA 1
ATOM 854 C C . ASP A 1 114 ? -0.956 -3.996 25.254 1.00 85.75 114 ASP A C 1
ATOM 856 O O . ASP A 1 114 ? -0.142 -4.886 25.002 1.00 85.75 114 ASP A O 1
ATOM 860 N N . PHE A 1 115 ? -0.858 -2.795 24.676 1.00 83.56 115 PHE A N 1
ATOM 861 C CA . PHE A 1 115 ? 0.227 -2.424 23.776 1.00 83.56 115 PHE A CA 1
ATOM 862 C C . PHE A 1 115 ? 1.420 -1.855 24.550 1.00 83.56 115 PHE A C 1
ATOM 864 O O . PHE A 1 115 ? 1.296 -0.865 25.268 1.00 83.56 115 PHE A O 1
ATOM 871 N N . THR A 1 116 ? 2.602 -2.443 24.350 1.00 82.25 116 THR A N 1
ATOM 872 C CA . THR A 1 116 ? 3.872 -1.919 24.871 1.00 82.25 116 THR A CA 1
ATOM 873 C C . THR A 1 116 ? 4.777 -1.537 23.705 1.00 82.25 116 THR A C 1
ATOM 875 O O . THR A 1 116 ? 5.191 -2.396 22.928 1.00 82.25 116 THR A O 1
ATOM 878 N N . ALA A 1 117 ? 5.115 -0.252 23.583 1.00 74.25 117 ALA A N 1
ATOM 879 C CA . ALA A 1 117 ? 6.134 0.193 22.639 1.00 74.25 117 ALA A CA 1
ATOM 880 C C . ALA A 1 117 ? 7.533 -0.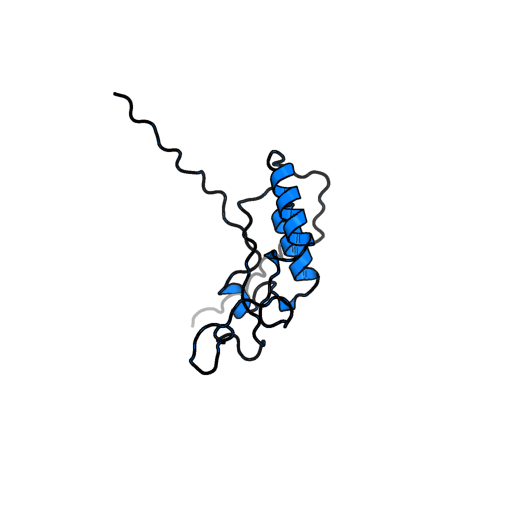064 23.223 1.00 74.25 117 ALA A C 1
ATOM 882 O O . ALA A 1 117 ? 7.855 0.409 24.309 1.00 74.25 117 ALA A O 1
ATOM 883 N N . THR A 1 118 ? 8.397 -0.760 22.486 1.00 66.69 118 THR A N 1
ATOM 884 C CA . THR A 1 118 ? 9.799 -1.023 22.877 1.00 66.69 118 THR A CA 1
ATOM 885 C C . THR A 1 118 ? 10.709 0.209 22.823 1.00 66.69 118 THR A C 1
ATOM 887 O O . THR A 1 118 ? 11.862 0.134 23.239 1.00 66.69 118 THR A O 1
ATOM 890 N N . SER A 1 119 ? 10.210 1.345 22.331 1.00 54.56 119 SER A N 1
ATOM 891 C CA . SER A 1 119 ? 10.962 2.595 22.215 1.00 54.56 119 SER A CA 1
ATOM 892 C C . SER A 1 119 ? 10.440 3.620 23.219 1.00 54.56 119 SER A C 1
ATOM 894 O O . SER A 1 119 ? 9.641 4.487 22.872 1.00 54.56 119 SER A O 1
ATOM 896 N N . SER A 1 120 ? 10.909 3.572 24.465 1.00 49.62 120 SER A N 1
ATOM 897 C CA . SER A 1 120 ? 10.882 4.771 25.300 1.00 49.62 120 SER A CA 1
ATOM 898 C C . SER A 1 120 ? 11.908 5.746 24.726 1.00 49.62 120 SER A C 1
ATOM 900 O O . SER A 1 120 ? 13.115 5.523 24.842 1.00 49.62 120 SER A O 1
ATOM 902 N N . VAL A 1 121 ? 11.458 6.834 24.101 1.00 49.78 121 VAL A N 1
ATOM 903 C CA . VAL A 1 121 ? 12.313 8.018 23.989 1.00 49.78 121 VAL A CA 1
ATOM 904 C C . VAL A 1 121 ? 12.492 8.517 25.416 1.00 49.78 121 VAL A C 1
ATOM 906 O O . VAL A 1 121 ? 11.671 9.272 25.928 1.00 49.78 121 VAL A O 1
ATOM 909 N N . THR A 1 122 ? 13.556 8.078 26.088 1.00 43.50 122 THR A N 1
ATOM 910 C CA . THR A 1 122 ? 14.105 8.865 27.186 1.00 43.50 122 THR A CA 1
ATOM 911 C C . THR A 1 122 ? 14.453 10.198 26.553 1.00 43.50 122 THR A C 1
ATOM 913 O O . THR A 1 122 ? 15.345 10.263 25.706 1.00 43.50 122 THR A O 1
ATOM 916 N N . SER A 1 123 ? 13.696 11.244 26.878 1.00 42.34 123 SER A N 1
ATOM 917 C CA . SER A 1 123 ? 14.022 12.611 26.495 1.00 42.34 123 SER A CA 1
ATOM 918 C C . SER A 1 123 ? 15.492 12.836 26.828 1.00 42.34 123 SER A C 1
ATOM 920 O O . SER A 1 123 ? 15.854 12.884 28.004 1.00 42.34 123 SER A O 1
ATOM 922 N N . ARG A 1 124 ? 16.361 12.909 25.814 1.00 44.94 124 ARG A N 1
ATOM 923 C CA . ARG A 1 124 ? 17.738 13.343 26.031 1.00 44.94 124 ARG A CA 1
ATOM 924 C C . ARG A 1 124 ? 17.611 14.765 26.577 1.00 44.94 124 ARG A C 1
ATOM 926 O O . ARG A 1 124 ? 17.030 15.591 25.867 1.00 44.94 124 ARG A O 1
ATOM 933 N N . PRO A 1 125 ? 18.078 15.075 27.800 1.00 45.00 125 PRO A N 1
ATOM 934 C CA . PRO A 1 125 ? 18.145 16.459 28.232 1.00 45.00 125 PRO A CA 1
ATOM 935 C C . PRO A 1 125 ? 18.904 17.217 27.149 1.00 45.00 125 PRO A C 1
ATOM 937 O O . PRO A 1 125 ? 19.940 16.740 26.672 1.00 45.00 125 PRO A O 1
ATOM 940 N N . SER A 1 126 ? 18.348 18.339 26.695 1.00 51.22 126 SER A N 1
ATOM 941 C CA . SER A 1 126 ? 19.054 19.219 25.775 1.00 51.22 126 SER A CA 1
ATOM 942 C C . SER A 1 126 ? 20.398 19.531 26.425 1.00 51.22 126 SER A C 1
ATOM 944 O O . SER A 1 126 ? 20.437 20.090 27.521 1.00 51.22 126 SER A O 1
ATOM 946 N N . ALA A 1 127 ? 21.492 19.071 25.816 1.00 47.62 127 ALA A N 1
ATOM 947 C CA . ALA A 1 127 ? 22.814 19.428 26.288 1.00 47.62 127 ALA A CA 1
ATOM 948 C C . ALA A 1 127 ? 22.886 20.950 26.182 1.00 47.62 127 ALA A C 1
ATOM 950 O O . ALA A 1 127 ? 22.778 21.491 25.080 1.00 47.62 127 ALA A O 1
ATOM 951 N N . ALA A 1 128 ? 22.989 21.632 27.323 1.00 52.97 128 ALA A N 1
ATOM 952 C CA . ALA A 1 128 ? 23.286 23.050 27.340 1.00 52.97 128 ALA A CA 1
ATOM 953 C C . ALA A 1 128 ? 24.545 23.241 26.489 1.00 52.97 128 ALA A C 1
ATOM 955 O O . ALA A 1 128 ? 25.593 22.660 26.781 1.00 52.97 128 ALA A O 1
ATOM 956 N N . GLY A 1 129 ? 24.409 23.969 25.379 1.00 50.22 129 GLY A N 1
ATOM 957 C CA . GLY A 1 129 ? 25.551 24.319 24.549 1.00 50.22 129 GLY A CA 1
ATOM 958 C C . GLY A 1 129 ? 26.604 25.032 25.405 1.00 50.22 129 GLY A C 1
ATOM 959 O O . GLY A 1 129 ? 26.244 25.689 26.387 1.00 50.22 129 GLY A O 1
ATOM 960 N N . PRO A 1 130 ? 27.898 24.897 25.074 1.00 62.69 130 PRO A N 1
ATOM 961 C CA . PRO A 1 130 ? 28.951 25.572 25.818 1.00 62.69 130 PRO A CA 1
ATOM 962 C C . PRO A 1 130 ? 28.682 27.087 25.867 1.00 62.69 130 PRO A C 1
ATOM 964 O O . PRO A 1 130 ? 28.166 27.647 24.891 1.00 62.69 130 PRO A O 1
ATOM 967 N N . PRO A 1 131 ? 28.998 27.760 26.989 1.00 62.19 131 PRO A N 1
ATOM 968 C CA . PRO A 1 131 ? 28.738 29.184 27.147 1.00 62.19 131 PRO A CA 1
ATOM 969 C C . PRO A 1 131 ? 29.404 29.983 26.024 1.00 62.19 131 PRO A C 1
ATOM 971 O O . PRO A 1 131 ? 30.563 29.758 25.670 1.00 62.19 131 PRO A O 1
ATOM 974 N N . ARG A 1 132 ? 28.644 30.923 25.455 1.00 58.69 132 ARG A N 1
ATOM 975 C CA . ARG A 1 132 ? 29.118 31.843 24.419 1.00 58.69 132 ARG A CA 1
ATOM 976 C C . ARG A 1 132 ? 30.299 32.654 24.981 1.00 58.69 132 ARG A C 1
ATOM 978 O O . ARG A 1 132 ? 30.140 33.239 26.053 1.00 58.69 132 ARG A O 1
ATOM 985 N N . PRO A 1 133 ? 31.457 32.719 24.300 1.00 64.81 133 PRO A N 1
ATOM 986 C CA . PRO A 1 133 ? 32.558 33.562 24.750 1.00 64.81 133 PRO A CA 1
ATOM 987 C C . PRO A 1 133 ? 32.140 35.045 24.741 1.00 64.81 133 PRO A C 1
ATOM 989 O O . PRO A 1 133 ? 31.305 35.436 23.915 1.00 64.81 133 PRO A O 1
ATOM 992 N N . PRO A 1 134 ? 32.687 35.872 25.651 1.00 62.81 134 PRO A N 1
ATOM 993 C CA . PRO A 1 134 ? 32.363 37.291 25.710 1.00 62.81 134 PRO A CA 1
ATOM 994 C C . PRO A 1 134 ? 32.762 37.983 24.404 1.00 62.81 134 PRO A C 1
ATOM 996 O O . PRO A 1 134 ? 33.839 37.742 23.856 1.00 62.81 134 PRO A O 1
ATOM 999 N N . SER A 1 135 ? 31.869 38.833 23.899 1.00 68.75 135 SER A N 1
ATOM 1000 C CA . SER A 1 135 ? 32.153 39.725 22.777 1.00 68.75 135 SER A CA 1
ATOM 1001 C C . SER A 1 135 ? 33.297 40.662 23.152 1.00 68.75 135 SER A C 1
ATOM 1003 O O . SER A 1 135 ? 33.248 41.291 24.209 1.00 68.75 135 SER A O 1
ATOM 1005 N N . ARG A 1 136 ? 34.313 40.714 22.290 1.00 59.03 136 ARG A N 1
ATOM 1006 C CA . ARG A 1 136 ? 35.398 41.692 22.355 1.00 59.03 136 ARG A CA 1
ATOM 1007 C C . ARG A 1 136 ? 34.926 43.055 21.866 1.00 59.03 136 ARG A C 1
ATOM 1009 O O . ARG A 1 136 ? 34.057 43.064 20.965 1.00 59.03 136 ARG A O 1
#

pLDDT: mean 81.29, std 18.53, range [31.61, 98.19]

InterPro domains:
  IPR017853 Glycoside hydrolase superfamily [SSF51445] (20-104)